Protein AF-A0A1G2U2V9-F1 (afdb_monomer_lite)

Secondary structure (DSSP, 8-state):
--HHHHTT-TT-TT-SSSHHHHHHHHHHHHHHHHHHHTT--HHHHHHHHHHHHHHHHHHHHHHT-S-HHHHHHHHHHHHHHHHHHHHHHHHSSSPPPHHHHHHHHHHHHHHHHHHHHHHHHHHHHHHHT--

pLDDT: mean 84.79, std 14.31, range [40.44, 97.94]

Structure (mmCIF, N/CA/C/O backbone):
data_AF-A0A1G2U2V9-F1
#
_entry.id   AF-A0A1G2U2V9-F1
#
loop_
_atom_site.group_PDB
_atom_site.id
_atom_site.type_symbol
_atom_site.label_atom_id
_atom_site.label_alt_id
_atom_site.label_comp_id
_atom_site.label_asym_id
_atom_site.label_entity_id
_atom_site.label_seq_id
_atom_site.pdbx_PDB_ins_code
_atom_site.Cartn_x
_atom_site.Cartn_y
_atom_site.Cartn_z
_atom_site.occupancy
_atom_site.B_iso_or_equiv
_atom_site.auth_seq_id
_atom_site.auth_comp_id
_atom_site.auth_asym_id
_atom_site.auth_atom_id
_atom_site.pdbx_PDB_model_num
ATOM 1 N N . MET A 1 1 ? 9.511 -6.433 -31.618 1.00 50.28 1 MET A N 1
ATOM 2 C CA . MET A 1 1 ? 8.244 -6.660 -30.885 1.00 50.28 1 MET A CA 1
ATOM 3 C C . MET A 1 1 ? 7.098 -5.978 -31.630 1.00 50.28 1 MET A C 1
ATOM 5 O O . MET A 1 1 ? 7.281 -4.856 -32.087 1.00 50.28 1 MET A O 1
ATOM 9 N N . ASP A 1 2 ? 5.959 -6.649 -31.819 1.00 43.94 2 ASP A N 1
ATOM 10 C CA . ASP A 1 2 ? 4.826 -6.124 -32.598 1.00 43.94 2 ASP A CA 1
ATOM 11 C C . ASP A 1 2 ? 4.158 -4.936 -31.871 1.00 43.94 2 ASP A C 1
ATOM 13 O O . ASP A 1 2 ? 3.786 -5.045 -30.698 1.00 43.94 2 ASP A O 1
ATOM 17 N N . LYS A 1 3 ? 3.997 -3.785 -32.544 1.00 40.56 3 LYS A N 1
ATOM 18 C CA . LYS A 1 3 ? 3.519 -2.516 -31.940 1.00 40.56 3 LYS A CA 1
ATOM 19 C C . LYS A 1 3 ? 2.131 -2.638 -31.294 1.00 40.56 3 LYS A C 1
ATOM 21 O O . LYS A 1 3 ? 1.764 -1.831 -30.440 1.00 40.56 3 LYS A O 1
ATOM 26 N N . LYS A 1 4 ? 1.366 -3.664 -31.676 1.00 40.44 4 LYS A N 1
ATOM 27 C CA . LYS A 1 4 ? 0.043 -3.989 -31.129 1.00 40.44 4 LYS A CA 1
ATOM 28 C C . LYS A 1 4 ? 0.101 -4.624 -29.728 1.00 40.44 4 LYS A C 1
ATOM 30 O O . LYS A 1 4 ? -0.831 -4.411 -28.958 1.00 40.44 4 LYS A O 1
ATOM 35 N N . LYS A 1 5 ? 1.180 -5.349 -29.385 1.00 48.59 5 LYS A N 1
ATOM 36 C CA . LYS A 1 5 ? 1.406 -5.929 -28.043 1.00 48.59 5 LYS A CA 1
ATOM 37 C C . LYS A 1 5 ? 1.819 -4.863 -27.020 1.00 48.59 5 LYS A C 1
ATOM 39 O O . LYS A 1 5 ? 1.268 -4.856 -25.930 1.00 48.59 5 LYS A O 1
ATOM 44 N N . MET A 1 6 ? 2.677 -3.906 -27.399 1.00 48.44 6 MET A N 1
ATOM 45 C CA . MET A 1 6 ? 3.074 -2.794 -26.510 1.00 48.44 6 MET A CA 1
ATOM 46 C C . MET A 1 6 ? 1.878 -1.954 -26.042 1.00 48.44 6 MET A C 1
ATOM 48 O O . MET A 1 6 ? 1.807 -1.546 -24.897 1.00 48.44 6 MET A O 1
ATOM 52 N N . LYS A 1 7 ? 0.870 -1.727 -26.893 1.00 46.06 7 LYS A N 1
ATOM 53 C CA . LYS A 1 7 ? -0.283 -0.882 -26.527 1.00 46.06 7 LYS A CA 1
ATOM 54 C C . LYS A 1 7 ? -1.185 -1.471 -25.423 1.00 46.06 7 LYS A C 1
ATOM 56 O O . LYS A 1 7 ? -2.017 -0.741 -24.882 1.00 46.06 7 LYS A O 1
ATOM 61 N N . LYS A 1 8 ? -1.049 -2.766 -25.111 1.00 54.75 8 LYS A N 1
ATOM 62 C CA . LYS A 1 8 ? -1.929 -3.535 -24.213 1.00 54.75 8 LYS A CA 1
ATOM 63 C C . LYS A 1 8 ? -1.222 -4.142 -23.000 1.00 54.75 8 LYS A C 1
ATOM 65 O O . LYS A 1 8 ? -1.861 -4.921 -22.300 1.00 54.75 8 LYS A O 1
ATOM 70 N N . ASP A 1 9 ? 0.045 -3.821 -22.750 1.00 66.31 9 ASP A N 1
ATOM 71 C CA . ASP A 1 9 ? 0.645 -4.254 -21.492 1.00 66.31 9 ASP A CA 1
ATOM 72 C C . ASP A 1 9 ? 0.021 -3.425 -20.349 1.00 66.31 9 ASP A C 1
ATOM 74 O O . ASP A 1 9 ? 0.029 -2.187 -20.365 1.00 66.31 9 ASP A O 1
ATOM 78 N N . LEU A 1 10 ? -0.686 -4.138 -19.469 1.00 73.50 10 LEU A N 1
ATOM 79 C CA . LEU A 1 10 ? -1.399 -3.602 -18.304 1.00 73.50 10 LEU A CA 1
ATOM 80 C C . LEU A 1 10 ? -0.426 -3.309 -17.153 1.00 73.50 10 LEU A C 1
ATOM 82 O O . LEU A 1 10 ? -0.786 -2.581 -16.236 1.00 73.50 10 LEU A O 1
ATOM 86 N N . TRP A 1 11 ? 0.796 -3.837 -17.266 1.00 73.31 11 TRP A N 1
ATOM 87 C CA . TRP A 1 11 ? 1.937 -3.655 -16.369 1.00 73.31 11 TRP A CA 1
ATOM 88 C C . TRP A 1 11 ? 2.952 -2.648 -16.924 1.00 73.31 11 TRP A C 1
ATOM 90 O O . TRP A 1 11 ? 4.123 -2.678 -16.566 1.00 73.31 11 TRP A O 1
ATOM 100 N N . MET A 1 12 ? 2.554 -1.850 -17.918 1.00 66.00 12 MET A N 1
ATOM 101 C CA . MET A 1 12 ? 3.491 -1.014 -18.660 1.00 66.00 12 MET A CA 1
ATOM 102 C C . MET A 1 12 ? 3.712 0.326 -17.966 1.00 66.00 12 MET A C 1
ATOM 104 O O . MET A 1 12 ? 2.800 1.157 -17.940 1.00 66.00 12 MET A O 1
ATOM 108 N N . GLU A 1 13 ? 4.956 0.542 -17.547 1.00 60.72 13 GLU A N 1
ATOM 109 C CA . GLU A 1 13 ? 5.465 1.786 -16.976 1.00 60.72 13 GLU A CA 1
ATOM 110 C C . GLU A 1 13 ? 5.083 3.030 -17.803 1.00 60.72 13 GLU A C 1
ATOM 112 O O . GLU A 1 13 ? 5.116 3.033 -19.042 1.00 60.72 13 GLU A O 1
ATOM 117 N N . GLY A 1 14 ? 4.754 4.128 -17.113 1.00 56.53 14 GLY A N 1
ATOM 118 C CA . GLY A 1 14 ? 4.468 5.430 -17.727 1.00 56.53 14 GLY A CA 1
ATOM 119 C C . GLY A 1 14 ? 2.980 5.755 -17.895 1.00 56.53 14 GLY A C 1
ATOM 120 O O . GLY A 1 14 ? 2.636 6.787 -18.483 1.00 56.53 14 GLY A O 1
ATOM 121 N N . ARG A 1 15 ? 2.079 4.918 -17.364 1.00 61.84 15 ARG A N 1
ATOM 122 C CA . ARG A 1 15 ? 0.677 5.278 -17.112 1.00 61.84 15 ARG A CA 1
ATOM 123 C C . ARG A 1 15 ? 0.481 5.437 -15.608 1.00 61.84 15 ARG A C 1
ATOM 125 O O . ARG A 1 15 ? 0.714 4.508 -14.867 1.00 61.84 15 ARG A O 1
ATOM 132 N N . TRP A 1 16 ? -0.021 6.594 -15.181 1.00 58.66 16 TRP A N 1
ATOM 133 C CA . TRP A 1 16 ? -0.231 6.939 -13.764 1.00 58.66 16 TRP A CA 1
ATOM 134 C C . TRP A 1 16 ? -1.238 6.031 -13.035 1.00 58.66 16 TRP A C 1
ATOM 136 O O . TRP A 1 16 ? -1.401 6.139 -11.827 1.00 58.66 16 TRP A O 1
ATOM 146 N N . ILE A 1 17 ? -1.989 5.221 -13.785 1.00 66.88 17 ILE A N 1
ATOM 147 C CA . ILE A 1 17 ? -2.897 4.203 -13.266 1.00 66.88 17 ILE A CA 1
ATOM 148 C C . ILE A 1 17 ? -2.674 2.964 -14.125 1.00 66.88 17 ILE A C 1
ATOM 150 O O . ILE A 1 17 ? -3.200 2.858 -15.241 1.00 66.88 17 ILE A O 1
ATOM 154 N N . ASP A 1 18 ? -1.870 2.051 -13.612 1.00 78.62 18 ASP A N 1
ATOM 155 C CA . ASP A 1 18 ? -1.642 0.725 -14.161 1.00 78.62 18 ASP A CA 1
ATOM 156 C C . ASP A 1 18 ? -1.907 -0.337 -13.080 1.00 78.62 18 ASP A C 1
ATOM 158 O O . ASP A 1 18 ? -2.496 -0.058 -12.029 1.00 78.62 18 ASP A O 1
ATOM 162 N N . PHE A 1 19 ? -1.582 -1.593 -13.377 1.00 84.44 19 PHE A N 1
ATOM 163 C CA . PHE A 1 19 ? -1.799 -2.669 -12.416 1.00 84.44 19 PHE A CA 1
ATOM 164 C C . PHE A 1 19 ? -0.814 -2.621 -11.242 1.00 84.44 19 PHE A C 1
ATOM 166 O O . PHE A 1 19 ? -1.170 -3.153 -10.194 1.00 84.44 19 PHE A O 1
ATOM 173 N N . TRP A 1 20 ? 0.324 -1.927 -11.368 1.00 83.88 20 TRP A N 1
ATOM 174 C CA . TRP A 1 20 ? 1.240 -1.666 -10.255 1.00 83.88 20 TRP A CA 1
ATOM 175 C C . TRP A 1 20 ? 0.575 -0.768 -9.227 1.00 83.88 20 TRP A C 1
ATOM 177 O O . TRP A 1 20 ? 0.359 -1.190 -8.093 1.00 83.88 20 TRP A O 1
ATOM 187 N N . THR A 1 21 ? 0.063 0.386 -9.650 1.00 87.62 21 THR A N 1
ATOM 188 C CA . THR A 1 21 ? -0.584 1.329 -8.726 1.00 87.62 21 THR A CA 1
ATOM 189 C C . THR A 1 21 ? -1.779 0.703 -7.988 1.00 87.62 21 THR A C 1
ATOM 191 O O . THR A 1 21 ? -2.006 0.965 -6.805 1.00 87.62 21 THR A O 1
ATOM 194 N N . ILE A 1 22 ? -2.559 -0.156 -8.660 1.00 91.00 22 ILE A N 1
ATOM 195 C CA . ILE A 1 22 ? -3.657 -0.905 -8.016 1.00 91.00 22 ILE A CA 1
ATOM 196 C C . ILE A 1 22 ? -3.110 -1.879 -6.969 1.00 91.00 22 ILE A C 1
ATOM 198 O O . ILE A 1 22 ? -3.694 -2.022 -5.894 1.00 91.00 22 ILE A O 1
ATOM 202 N N . ASN A 1 23 ? -2.012 -2.555 -7.282 1.00 92.94 23 ASN A N 1
ATOM 203 C CA . ASN A 1 23 ? -1.385 -3.520 -6.399 1.00 92.94 23 ASN A CA 1
ATOM 204 C C . ASN A 1 23 ? -0.832 -2.847 -5.128 1.00 92.94 23 ASN A C 1
ATOM 206 O O . ASN A 1 23 ? -1.136 -3.307 -4.028 1.00 92.94 23 ASN A O 1
ATOM 210 N N . HIS A 1 24 ? -0.177 -1.688 -5.257 1.00 94.44 24 HIS A N 1
ATOM 211 C CA . HIS A 1 24 ? 0.257 -0.857 -4.124 1.00 94.44 24 HIS A CA 1
ATOM 212 C C . HIS A 1 24 ? -0.919 -0.349 -3.284 1.00 94.44 24 HIS A C 1
ATOM 214 O O . HIS A 1 24 ? -0.923 -0.437 -2.057 1.00 94.44 24 HIS A O 1
ATOM 220 N N . LEU A 1 25 ? -2.013 0.077 -3.921 1.00 96.00 25 LEU A N 1
ATOM 221 C CA . LEU A 1 25 ? -3.223 0.446 -3.184 1.00 96.00 25 LEU A CA 1
ATOM 222 C C . LEU A 1 25 ? -3.750 -0.722 -2.323 1.00 96.00 25 LEU A C 1
ATOM 224 O O . LEU A 1 25 ? -4.133 -0.530 -1.165 1.00 96.00 25 LEU A O 1
ATOM 228 N N . LEU A 1 26 ? -3.768 -1.941 -2.871 1.00 96.31 26 LEU A N 1
ATOM 229 C CA . LEU A 1 26 ? -4.201 -3.140 -2.147 1.00 96.31 26 LEU A CA 1
ATOM 230 C C . LEU A 1 26 ? -3.197 -3.562 -1.066 1.00 96.31 26 LEU A C 1
ATOM 232 O O . LEU A 1 26 ? -3.633 -3.997 0.004 1.00 96.31 26 LEU A O 1
ATOM 236 N N . SER A 1 27 ? -1.894 -3.403 -1.308 1.00 96.94 27 SER A N 1
ATOM 237 C CA . SER A 1 27 ? -0.822 -3.579 -0.318 1.00 96.94 27 SER A CA 1
ATOM 238 C C . SER A 1 27 ? -1.058 -2.672 0.891 1.00 96.94 27 SER A C 1
ATOM 240 O O . SER A 1 27 ? -1.143 -3.161 2.021 1.00 96.94 27 SER A O 1
ATOM 242 N N . GLY A 1 28 ? -1.313 -1.383 0.656 1.00 97.00 28 GLY A N 1
ATOM 243 C CA . GLY A 1 28 ? -1.637 -0.409 1.692 1.00 97.00 28 GLY A CA 1
ATOM 244 C C . GLY A 1 28 ? -2.800 -0.830 2.593 1.00 97.00 28 GLY A C 1
ATOM 245 O O . GLY A 1 28 ? -2.687 -0.837 3.826 1.00 97.00 28 GLY A O 1
ATOM 246 N N . ILE A 1 29 ? -3.919 -1.234 1.978 1.00 96.56 29 ILE A N 1
ATOM 247 C CA . ILE A 1 29 ? -5.108 -1.706 2.706 1.00 96.56 29 ILE A CA 1
ATOM 248 C C . ILE A 1 29 ? -4.797 -3.000 3.471 1.00 96.56 29 ILE A C 1
ATOM 250 O O . ILE A 1 29 ? -5.207 -3.155 4.628 1.00 96.56 29 ILE A O 1
ATOM 254 N N . SER A 1 30 ? -4.070 -3.924 2.840 1.00 96.69 30 SER A N 1
ATOM 255 C CA . SER A 1 30 ? -3.699 -5.220 3.413 1.00 96.69 30 SER A CA 1
ATOM 256 C C . SER A 1 30 ? -2.804 -5.058 4.634 1.00 96.69 30 SER A C 1
ATOM 258 O O . SER A 1 30 ? -3.099 -5.633 5.680 1.00 96.69 30 SER A O 1
ATOM 260 N N . ALA A 1 31 ? -1.753 -4.243 4.539 1.00 96.56 31 ALA A N 1
ATOM 261 C CA . ALA A 1 31 ? -0.798 -4.024 5.616 1.00 96.56 31 ALA A CA 1
ATOM 262 C C . ALA A 1 31 ? -1.487 -3.459 6.866 1.00 96.56 31 ALA A C 1
ATOM 264 O O . ALA A 1 31 ? -1.334 -4.014 7.954 1.00 96.56 31 ALA A O 1
ATOM 265 N N . GLY A 1 32 ? -2.311 -2.416 6.706 1.00 94.75 32 GLY A N 1
ATOM 266 C CA . GLY A 1 32 ? -3.077 -1.848 7.817 1.00 94.75 32 GLY A CA 1
ATOM 267 C C . GLY A 1 32 ? -4.064 -2.847 8.428 1.00 94.75 32 GLY A C 1
ATOM 268 O O . GLY A 1 32 ? -4.104 -3.025 9.647 1.00 94.75 32 GLY A O 1
ATOM 269 N N . SER A 1 33 ? -4.808 -3.567 7.584 1.00 93.88 33 SER A N 1
ATOM 270 C CA . SER A 1 33 ? -5.802 -4.547 8.038 1.00 93.88 33 SER A CA 1
ATOM 271 C C . SER A 1 33 ? -5.169 -5.720 8.791 1.00 93.88 33 SER A C 1
ATOM 273 O O . SER A 1 33 ? -5.662 -6.113 9.847 1.00 93.88 33 SER A O 1
ATOM 275 N N . LEU A 1 34 ? -4.067 -6.274 8.280 1.00 95.06 34 LEU A N 1
ATOM 276 C CA . LEU A 1 34 ? -3.378 -7.416 8.882 1.00 95.06 34 LEU A CA 1
ATOM 277 C C . LEU A 1 34 ? -2.718 -7.044 10.211 1.00 95.06 34 LEU A C 1
ATOM 279 O O . LEU A 1 34 ? -2.902 -7.754 11.197 1.00 95.06 34 LEU A O 1
ATOM 283 N N . LEU A 1 35 ? -2.005 -5.916 10.268 1.00 94.94 35 LEU A N 1
ATOM 284 C CA . LEU A 1 35 ? -1.371 -5.449 11.505 1.00 94.94 35 LEU A CA 1
ATOM 285 C C . LEU A 1 35 ? -2.414 -5.170 12.591 1.00 94.94 35 LEU A C 1
ATOM 287 O O . LEU A 1 35 ? -2.216 -5.539 13.750 1.00 94.94 35 LEU A O 1
ATOM 291 N N . TYR A 1 36 ? -3.561 -4.605 12.215 1.00 90.00 36 TYR A N 1
ATOM 292 C CA . TYR A 1 36 ? -4.681 -4.448 13.133 1.00 90.00 36 TYR A CA 1
ATOM 293 C C . TYR A 1 36 ? -5.225 -5.790 13.643 1.00 90.00 36 TYR A C 1
ATOM 295 O O . TYR A 1 36 ? -5.412 -5.951 14.848 1.00 90.00 36 TYR A O 1
ATOM 303 N N . LEU A 1 37 ? -5.441 -6.772 12.758 1.00 90.62 37 LEU A N 1
ATOM 304 C CA . LEU A 1 37 ? -5.889 -8.118 13.150 1.00 90.62 37 LEU A CA 1
ATOM 305 C C . LEU A 1 37 ? -4.881 -8.828 14.070 1.00 90.62 37 LEU A C 1
ATOM 307 O O . LEU A 1 37 ? -5.278 -9.639 14.903 1.00 90.62 37 LEU A O 1
ATOM 311 N N . MET A 1 38 ? -3.594 -8.491 13.968 1.00 93.38 38 MET A N 1
ATOM 312 C CA . MET A 1 38 ? -2.538 -8.948 14.878 1.00 93.38 38 MET A CA 1
ATOM 313 C C . MET A 1 38 ? -2.527 -8.207 16.229 1.00 93.38 38 MET A C 1
ATOM 315 O O . MET A 1 38 ? -1.691 -8.502 17.081 1.00 93.38 38 MET A O 1
ATOM 319 N N . GLY A 1 39 ? -3.434 -7.249 16.445 1.00 92.38 39 GLY A N 1
ATOM 320 C CA . GLY A 1 39 ? -3.529 -6.460 17.674 1.00 92.38 39 GLY A CA 1
ATOM 321 C C . GLY A 1 39 ? -2.493 -5.339 17.782 1.00 92.38 39 GLY A C 1
ATOM 322 O O . GLY A 1 39 ? -2.280 -4.806 18.873 1.00 92.38 39 GLY A O 1
ATOM 323 N N . ILE A 1 40 ? -1.835 -4.968 16.680 1.00 94.44 40 ILE A N 1
ATOM 324 C CA . ILE A 1 40 ? -0.866 -3.871 16.662 1.00 94.44 40 ILE A CA 1
ATOM 325 C C . ILE A 1 40 ? -1.609 -2.535 16.738 1.00 94.44 40 ILE A C 1
ATOM 32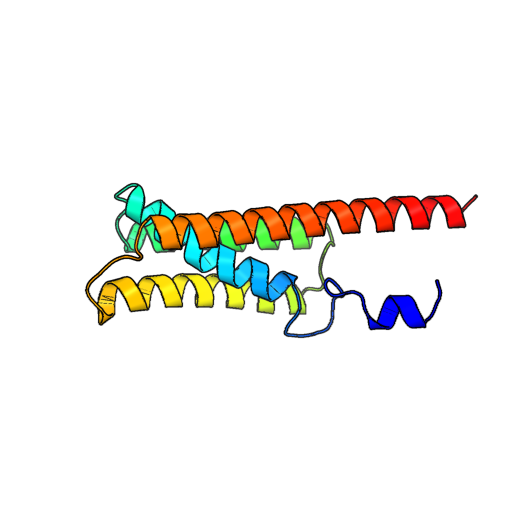7 O O . ILE A 1 40 ? -2.593 -2.300 16.035 1.00 94.44 40 ILE A O 1
ATOM 331 N N . SER A 1 41 ? -1.135 -1.632 17.602 1.00 92.69 41 SER A N 1
ATOM 332 C CA . SER A 1 41 ? -1.732 -0.301 17.725 1.00 92.69 41 SER A CA 1
ATOM 333 C C . SER A 1 41 ? -1.557 0.499 16.434 1.00 92.69 41 SER A C 1
ATOM 335 O O . SER A 1 41 ? -0.580 0.327 15.713 1.00 92.69 41 SER A O 1
ATOM 337 N N . LEU A 1 42 ? -2.465 1.431 16.150 1.00 89.00 42 LEU A N 1
ATOM 338 C CA . LEU A 1 42 ? -2.462 2.178 14.884 1.00 89.00 42 LEU A CA 1
ATOM 339 C C . LEU A 1 42 ? -1.183 2.980 14.635 1.00 89.00 42 LEU A C 1
ATOM 341 O O . LEU A 1 42 ? -0.742 3.074 13.495 1.00 89.00 42 LEU A O 1
ATOM 345 N N . GLY A 1 43 ? -0.573 3.534 15.689 1.00 92.94 43 GLY A N 1
ATOM 346 C CA . GLY A 1 43 ? 0.705 4.239 15.569 1.00 92.94 43 GLY A CA 1
ATOM 347 C C . GLY A 1 43 ? 1.833 3.301 15.135 1.00 92.94 43 GLY A C 1
ATOM 348 O O . GLY A 1 43 ? 2.578 3.618 14.210 1.00 92.94 43 GLY A O 1
ATOM 349 N N . TRP A 1 44 ? 1.912 2.115 15.747 1.00 96.38 44 TRP A N 1
ATOM 350 C CA . TRP A 1 44 ? 2.877 1.090 15.350 1.00 96.38 44 TRP A CA 1
ATOM 351 C C . TRP A 1 44 ? 2.555 0.488 13.987 1.00 96.38 44 TRP A C 1
ATOM 353 O O . TRP A 1 44 ? 3.469 0.249 13.208 1.00 96.38 44 TRP A O 1
ATOM 363 N N . SER A 1 45 ? 1.275 0.302 13.669 1.00 95.38 45 SER A N 1
ATOM 364 C CA . SER A 1 45 ? 0.831 -0.178 12.365 1.00 95.38 45 SER A CA 1
ATOM 365 C C . SER A 1 45 ? 1.271 0.777 11.264 1.00 95.38 45 SER A C 1
ATOM 367 O O . SER A 1 45 ? 1.865 0.334 10.291 1.00 95.38 45 SER A O 1
ATOM 369 N N . PHE A 1 46 ? 1.056 2.083 11.439 1.00 95.50 46 PHE A N 1
ATOM 370 C CA . PHE A 1 46 ? 1.478 3.088 10.467 1.00 95.50 46 PHE A CA 1
ATOM 371 C C . PHE A 1 46 ? 2.997 3.100 10.299 1.00 95.50 46 PHE A C 1
ATOM 373 O O . PHE A 1 46 ? 3.489 3.130 9.174 1.00 95.50 46 PHE A O 1
ATOM 380 N N . PHE A 1 47 ? 3.744 3.039 11.406 1.00 97.75 47 PHE A N 1
ATOM 381 C CA . PHE A 1 47 ? 5.203 2.988 11.365 1.00 97.75 47 PHE A CA 1
ATOM 382 C C . PHE A 1 47 ? 5.712 1.749 10.614 1.00 97.75 47 PHE A C 1
ATOM 384 O O . PHE A 1 47 ? 6.513 1.883 9.694 1.00 97.75 47 PHE A O 1
ATOM 391 N N . ILE A 1 48 ? 5.217 0.556 10.961 1.00 97.81 48 ILE A N 1
ATOM 392 C CA . ILE A 1 48 ? 5.614 -0.706 10.321 1.00 97.81 48 ILE A CA 1
ATOM 393 C C . ILE A 1 48 ? 5.246 -0.691 8.836 1.00 97.81 48 ILE A C 1
ATOM 395 O O . ILE A 1 48 ? 6.102 -0.976 8.006 1.00 97.81 48 ILE A O 1
ATOM 399 N N . SER A 1 49 ? 4.014 -0.307 8.492 1.00 97.44 49 SER A N 1
ATOM 400 C CA . SER A 1 49 ? 3.575 -0.171 7.101 1.00 97.44 49 SER A CA 1
ATOM 401 C C . SER A 1 49 ? 4.460 0.800 6.320 1.00 97.44 49 SER A C 1
ATOM 403 O O . SER A 1 49 ? 4.941 0.446 5.254 1.00 97.44 49 SER A O 1
ATOM 405 N N . SER A 1 50 ? 4.772 1.973 6.881 1.00 97.56 50 SER A N 1
ATOM 406 C CA . SER A 1 50 ? 5.650 2.957 6.229 1.00 97.56 50 SER A CA 1
ATOM 407 C C . SER A 1 50 ? 7.041 2.389 5.943 1.00 97.56 50 SER A C 1
ATOM 409 O O . SER A 1 50 ? 7.595 2.627 4.875 1.00 97.56 50 SER A O 1
ATOM 411 N N . VAL A 1 51 ? 7.607 1.628 6.888 1.00 97.94 51 VAL A N 1
ATOM 412 C CA . VAL A 1 51 ? 8.906 0.961 6.706 1.00 97.94 51 VAL A CA 1
ATOM 413 C C . VAL A 1 51 ? 8.831 -0.101 5.609 1.00 97.94 51 VAL A C 1
ATOM 415 O O . VAL A 1 51 ? 9.769 -0.210 4.825 1.00 97.94 51 VAL A O 1
ATOM 418 N N . LEU A 1 52 ? 7.734 -0.859 5.530 1.00 96.69 52 LEU A N 1
ATOM 419 C CA . LEU A 1 52 ? 7.530 -1.867 4.488 1.00 96.69 52 LEU A CA 1
ATOM 420 C C . LEU A 1 52 ? 7.400 -1.231 3.100 1.00 96.69 52 LEU A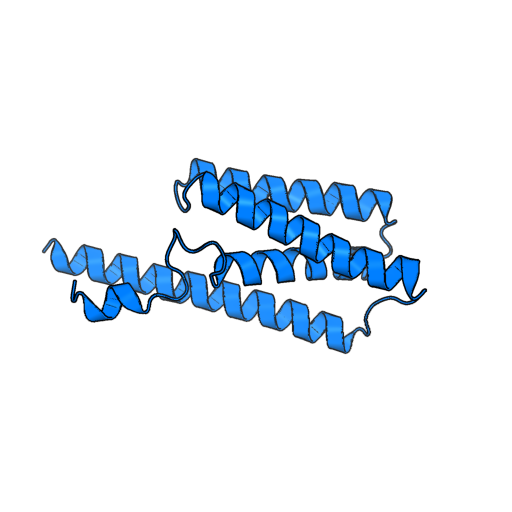 C 1
ATOM 422 O O . LEU A 1 52 ? 8.116 -1.651 2.197 1.00 96.69 52 LEU A O 1
ATOM 426 N N . PHE A 1 53 ? 6.563 -0.200 2.952 1.00 96.62 53 PHE A N 1
ATOM 427 C CA . PHE A 1 53 ? 6.357 0.493 1.674 1.00 96.62 53 PHE A CA 1
ATOM 428 C C . PHE A 1 53 ? 7.664 1.116 1.178 1.00 96.62 53 PHE A C 1
ATOM 430 O O . PHE A 1 53 ? 8.137 0.804 0.093 1.00 96.62 53 PHE A O 1
ATOM 437 N N . LEU A 1 54 ? 8.334 1.905 2.026 1.00 96.06 54 LEU A N 1
ATOM 438 C CA . LEU A 1 54 ? 9.629 2.499 1.678 1.00 96.06 54 LEU A CA 1
ATOM 439 C C . LEU A 1 54 ? 10.694 1.437 1.388 1.00 96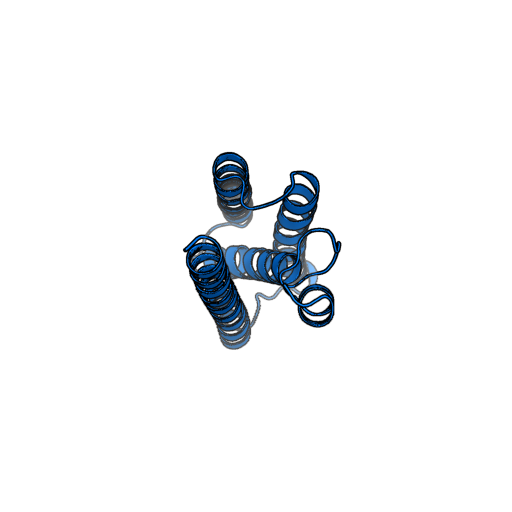.06 54 LEU A C 1
ATOM 441 O O . LEU A 1 54 ? 11.522 1.619 0.500 1.00 96.06 54 LEU A O 1
ATOM 445 N N . GLY A 1 55 ? 10.699 0.342 2.150 1.00 95.06 55 GLY A N 1
ATOM 446 C CA . GLY A 1 55 ? 11.632 -0.759 1.951 1.00 95.06 55 GLY A CA 1
ATOM 447 C C . GLY A 1 55 ? 11.471 -1.412 0.580 1.00 95.06 55 GLY A C 1
ATOM 448 O O . GLY A 1 55 ? 12.477 -1.675 -0.076 1.00 95.06 55 GLY A O 1
ATOM 449 N N . TRP A 1 56 ? 10.230 -1.632 0.144 1.00 92.44 56 TRP A N 1
ATOM 450 C CA . TRP A 1 56 ? 9.927 -2.193 -1.169 1.00 92.44 56 TRP A CA 1
ATOM 451 C C . TRP A 1 56 ? 10.363 -1.261 -2.305 1.00 92.44 56 TRP A C 1
ATOM 453 O O . TRP A 1 56 ? 11.164 -1.665 -3.146 1.00 92.44 56 TRP A O 1
ATOM 463 N N . GLU A 1 57 ? 9.986 0.016 -2.248 1.00 91.50 57 GLU A N 1
ATOM 464 C CA . GLU A 1 57 ? 10.379 1.013 -3.256 1.00 91.50 57 GLU A CA 1
ATOM 465 C C . GLU A 1 57 ? 11.903 1.164 -3.386 1.00 91.50 57 GLU A C 1
ATOM 467 O O . GLU A 1 57 ? 12.454 1.296 -4.481 1.00 91.50 57 GLU A O 1
ATOM 472 N N . ILE A 1 58 ? 12.635 1.096 -2.268 1.00 92.44 58 ILE A N 1
ATOM 473 C CA . ILE A 1 58 ? 14.105 1.116 -2.288 1.00 92.44 58 ILE A CA 1
ATOM 474 C C . ILE A 1 58 ? 14.660 -0.118 -3.012 1.00 92.44 58 ILE A C 1
ATOM 476 O O . ILE A 1 58 ? 15.637 0.000 -3.758 1.00 92.44 58 ILE A O 1
ATOM 480 N N . ILE A 1 59 ? 14.067 -1.298 -2.804 1.00 91.00 59 ILE A N 1
ATOM 481 C CA . ILE A 1 59 ? 14.476 -2.529 -3.495 1.00 91.00 59 ILE A CA 1
ATOM 482 C C . ILE A 1 59 ? 14.265 -2.377 -5.002 1.00 91.00 59 ILE A C 1
ATOM 484 O O . ILE A 1 59 ? 15.170 -2.712 -5.774 1.00 91.00 59 ILE A O 1
ATOM 488 N N . GLU A 1 60 ? 13.127 -1.835 -5.426 1.00 87.06 60 GLU A N 1
ATOM 489 C CA . GLU A 1 60 ? 12.830 -1.604 -6.839 1.00 87.06 60 GLU A CA 1
ATOM 490 C C . GLU A 1 60 ? 13.754 -0.566 -7.468 1.00 87.06 60 GLU A C 1
ATOM 492 O O . GLU A 1 60 ? 14.267 -0.777 -8.571 1.00 87.06 60 GLU A O 1
ATOM 497 N N . PHE A 1 61 ? 14.048 0.519 -6.746 1.00 87.62 61 PHE A N 1
ATOM 498 C CA . PHE A 1 61 ? 14.987 1.551 -7.178 1.00 87.62 61 PHE A CA 1
ATOM 499 C C . PHE A 1 61 ? 16.393 0.990 -7.396 1.00 87.62 61 PHE A C 1
ATOM 501 O O . PHE A 1 61 ? 17.007 1.218 -8.442 1.00 87.62 61 PHE A O 1
ATOM 508 N N . VAL A 1 62 ? 16.904 0.210 -6.441 1.00 89.06 62 VAL A N 1
ATOM 509 C CA . VAL A 1 62 ? 18.227 -0.424 -6.555 1.00 89.06 62 VAL A CA 1
ATOM 510 C C . VAL A 1 62 ? 18.247 -1.462 -7.680 1.00 89.06 62 VAL A C 1
ATOM 512 O O . VAL A 1 62 ? 19.243 -1.575 -8.399 1.00 89.06 62 VAL A O 1
ATOM 515 N N . SER A 1 63 ? 17.142 -2.185 -7.863 1.00 86.00 63 SER A N 1
ATOM 516 C CA . SER A 1 63 ? 16.995 -3.220 -8.890 1.00 86.00 63 SER A CA 1
ATOM 517 C C . SER A 1 63 ? 16.679 -2.658 -10.279 1.00 86.00 63 SER A C 1
ATOM 519 O O . SER A 1 63 ? 16.732 -3.406 -11.255 1.00 86.00 63 SER A O 1
ATOM 521 N N . LYS A 1 64 ? 16.411 -1.346 -10.385 1.00 82.75 64 LYS A N 1
ATOM 522 C CA . LYS A 1 64 ? 16.032 -0.643 -11.621 1.00 82.75 64 LYS A CA 1
ATOM 523 C C . LYS A 1 64 ? 14.844 -1.307 -12.323 1.00 82.75 64 LYS A C 1
ATOM 525 O O . LYS A 1 64 ? 14.871 -1.475 -13.542 1.00 82.75 64 LYS A O 1
ATOM 530 N N . ILE A 1 65 ? 13.864 -1.734 -11.528 1.00 77.44 65 ILE A N 1
ATOM 531 C CA . ILE A 1 65 ? 12.631 -2.352 -12.030 1.00 77.44 65 ILE A CA 1
ATOM 532 C C . ILE A 1 65 ? 11.730 -1.272 -12.624 1.00 77.44 65 ILE A C 1
ATOM 534 O O . ILE A 1 65 ? 11.263 -1.444 -13.737 1.00 77.44 65 ILE A O 1
ATOM 538 N N . GLU A 1 66 ? 11.584 -0.157 -11.911 1.00 74.75 66 GLU A N 1
ATOM 539 C CA . GLU A 1 66 ? 10.613 0.904 -12.174 1.00 74.75 66 GLU A CA 1
ATOM 540 C C . GLU A 1 66 ? 11.304 2.260 -12.398 1.00 74.75 66 GLU A C 1
ATOM 542 O O . GLU A 1 66 ? 12.438 2.507 -11.960 1.00 74.75 66 GLU A O 1
ATOM 547 N N . SER A 1 67 ? 10.603 3.186 -13.055 1.00 80.94 67 SER A N 1
ATOM 548 C CA . SER A 1 67 ? 11.059 4.574 -13.157 1.00 80.94 67 SER A CA 1
ATOM 549 C C . SER A 1 67 ? 10.848 5.328 -11.831 1.00 80.94 67 SER A C 1
ATOM 551 O O . SER A 1 67 ? 9.839 5.108 -11.163 1.00 80.94 67 SER A O 1
ATOM 553 N N . PRO A 1 68 ? 11.703 6.309 -11.466 1.00 82.31 68 PRO A N 1
ATOM 554 C CA . PRO A 1 68 ? 11.556 7.031 -10.195 1.00 82.31 68 PRO A CA 1
ATOM 555 C C . PRO A 1 68 ? 10.217 7.763 -10.015 1.00 82.31 68 PRO A C 1
ATOM 557 O O . PRO A 1 68 ? 9.825 8.070 -8.896 1.00 82.31 68 PRO A O 1
ATOM 560 N N . ILE A 1 69 ? 9.532 8.102 -11.113 1.00 82.75 69 ILE A N 1
ATOM 561 C CA . ILE A 1 69 ? 8.216 8.751 -11.061 1.00 82.75 69 ILE A CA 1
ATOM 562 C C . ILE A 1 69 ? 7.127 7.743 -10.693 1.00 82.75 69 ILE A C 1
ATOM 564 O O . ILE A 1 69 ? 6.262 8.090 -9.894 1.00 82.75 69 ILE A O 1
ATOM 568 N N . ASN A 1 70 ? 7.174 6.525 -11.237 1.00 84.06 70 ASN A N 1
ATOM 569 C CA . ASN A 1 70 ? 6.209 5.481 -10.888 1.00 84.06 70 ASN A CA 1
ATOM 570 C C . ASN A 1 70 ? 6.369 5.075 -9.424 1.00 84.06 70 ASN A C 1
ATOM 572 O O . ASN A 1 70 ? 5.391 5.115 -8.701 1.00 84.06 70 ASN A O 1
ATOM 576 N N . GLN A 1 71 ? 7.604 4.914 -8.948 1.00 86.31 71 GLN A N 1
ATOM 577 C CA . GLN A 1 71 ? 7.888 4.613 -7.537 1.00 86.31 71 GLN A CA 1
ATOM 578 C C . GLN A 1 71 ? 7.267 5.619 -6.561 1.00 86.31 71 GLN A C 1
ATOM 580 O O . GLN A 1 71 ? 6.773 5.284 -5.489 1.00 86.31 71 GLN A O 1
ATOM 585 N N . ILE A 1 72 ? 7.249 6.905 -6.930 1.00 89.31 72 ILE A N 1
ATOM 586 C CA . ILE A 1 72 ? 6.560 7.923 -6.128 1.00 89.31 72 ILE A CA 1
ATOM 587 C C . ILE A 1 72 ? 5.041 7.712 -6.167 1.00 89.31 72 ILE A C 1
ATOM 589 O O . ILE A 1 72 ? 4.379 7.882 -5.143 1.00 89.31 72 ILE A O 1
ATOM 593 N N . VAL A 1 73 ? 4.477 7.389 -7.333 1.00 90.25 73 VAL A N 1
ATOM 594 C CA . VAL A 1 73 ? 3.042 7.107 -7.496 1.00 90.25 73 VAL A CA 1
ATOM 595 C C . VAL A 1 73 ? 2.636 5.865 -6.702 1.00 90.25 73 VAL A C 1
ATOM 597 O O . VAL A 1 73 ? 1.614 5.902 -6.020 1.00 90.25 73 VAL A O 1
ATOM 600 N N . ASP A 1 74 ? 3.455 4.825 -6.728 1.00 90.75 74 ASP A N 1
ATOM 601 C CA . ASP A 1 74 ? 3.250 3.556 -6.041 1.00 90.75 74 ASP A CA 1
ATOM 602 C C . ASP A 1 74 ? 3.349 3.720 -4.523 1.00 90.75 74 ASP A C 1
ATOM 604 O O . ASP A 1 74 ? 2.410 3.376 -3.801 1.00 90.75 74 ASP A O 1
ATOM 608 N N . LEU A 1 75 ? 4.361 4.445 -4.036 1.00 94.50 75 LEU A N 1
ATOM 609 C CA . LEU A 1 75 ? 4.445 4.833 -2.628 1.00 94.50 75 LEU A CA 1
ATOM 610 C C . LEU A 1 75 ? 3.223 5.649 -2.174 1.00 94.50 75 LEU A C 1
ATOM 612 O O . LEU A 1 75 ? 2.691 5.451 -1.079 1.00 94.50 75 LEU A O 1
ATOM 616 N N . VAL A 1 76 ? 2.757 6.593 -3.001 1.00 94.94 76 VAL A N 1
ATOM 617 C CA . VAL A 1 76 ? 1.534 7.359 -2.715 1.00 94.94 76 VAL A CA 1
ATOM 618 C C . VAL A 1 76 ? 0.318 6.434 -2.687 1.00 94.94 76 VAL A C 1
ATOM 620 O O . VAL A 1 76 ? -0.533 6.594 -1.810 1.00 94.94 76 VAL A O 1
ATOM 623 N N . ALA A 1 77 ? 0.229 5.462 -3.594 1.00 95.56 77 ALA A N 1
ATOM 624 C CA . ALA A 1 77 ? -0.853 4.488 -3.628 1.00 95.56 77 ALA A CA 1
ATOM 625 C C . ALA A 1 77 ? -0.867 3.598 -2.377 1.00 95.56 77 ALA A C 1
ATOM 627 O O . ALA A 1 77 ? -1.936 3.430 -1.789 1.00 95.56 77 ALA A O 1
ATOM 628 N N . ASP A 1 78 ? 0.287 3.131 -1.895 1.00 97.12 78 ASP A N 1
ATOM 629 C CA . ASP A 1 78 ? 0.405 2.405 -0.623 1.00 97.12 78 ASP A CA 1
ATOM 630 C C . ASP A 1 78 ? -0.148 3.230 0.550 1.00 97.12 78 ASP A C 1
ATOM 632 O O . ASP A 1 78 ? -0.996 2.769 1.326 1.00 97.12 78 ASP A O 1
ATOM 636 N N . PHE A 1 79 ? 0.268 4.496 0.666 1.00 97.69 79 PHE A N 1
ATOM 637 C CA . PHE A 1 79 ? -0.224 5.376 1.727 1.00 97.69 79 PHE A CA 1
ATOM 638 C C . PHE A 1 79 ? -1.716 5.696 1.593 1.00 97.69 79 PHE A C 1
ATOM 640 O O . PHE A 1 79 ? -2.415 5.772 2.608 1.00 97.69 79 PHE A O 1
ATOM 647 N N . LEU A 1 80 ? -2.230 5.850 0.371 1.00 97.12 80 LEU A N 1
ATOM 648 C CA . LEU A 1 80 ? -3.664 6.013 0.126 1.00 97.12 80 LEU A CA 1
ATOM 649 C C . LEU A 1 80 ? -4.440 4.755 0.527 1.00 97.12 80 LEU A C 1
ATOM 651 O O . LEU A 1 80 ? -5.483 4.866 1.170 1.00 97.12 80 LEU A O 1
ATOM 655 N N . GLY A 1 81 ? -3.916 3.570 0.218 1.00 97.00 81 GLY A N 1
ATOM 656 C CA . GLY A 1 81 ? -4.495 2.291 0.612 1.00 97.00 81 GLY A CA 1
ATOM 657 C C . GLY A 1 81 ? -4.562 2.144 2.130 1.00 97.00 81 GLY A C 1
ATOM 658 O O . GLY A 1 81 ? -5.618 1.846 2.695 1.00 97.00 81 GLY A O 1
ATOM 659 N N . TYR A 1 82 ? -3.462 2.452 2.820 1.00 96.81 82 TYR A N 1
ATOM 660 C CA . TYR A 1 82 ? -3.443 2.492 4.281 1.00 96.81 82 TYR A CA 1
ATOM 661 C C . TYR A 1 82 ? -4.439 3.525 4.829 1.00 96.81 82 TYR A C 1
ATOM 663 O O . TYR A 1 82 ? -5.157 3.260 5.795 1.00 96.81 82 TYR A O 1
ATOM 671 N N . GLY A 1 83 ? -4.525 4.695 4.191 1.00 95.50 83 GLY A N 1
ATOM 672 C CA . GLY A 1 83 ? -5.492 5.741 4.511 1.00 95.50 83 GLY A CA 1
ATOM 673 C C . GLY A 1 83 ? -6.941 5.259 4.415 1.00 95.50 83 GLY A C 1
ATOM 674 O O . GLY A 1 83 ? -7.729 5.540 5.314 1.00 95.50 83 GLY A O 1
ATOM 675 N N . ILE A 1 84 ? -7.290 4.469 3.393 1.00 94.50 84 ILE A N 1
ATOM 676 C CA . ILE A 1 84 ? -8.621 3.853 3.251 1.00 94.50 84 ILE A CA 1
ATOM 677 C C . ILE A 1 84 ? -8.925 2.947 4.449 1.00 94.50 84 ILE A C 1
ATOM 679 O O . ILE A 1 84 ? -9.997 3.066 5.050 1.00 94.50 84 ILE A O 1
ATOM 683 N N . PHE A 1 85 ? -7.982 2.082 4.834 1.00 93.75 85 PHE A N 1
ATOM 684 C CA . PHE A 1 85 ? -8.109 1.263 6.042 1.00 93.75 85 PHE A CA 1
ATOM 685 C C . PHE A 1 85 ? -8.306 2.133 7.295 1.00 93.75 85 PHE A C 1
ATOM 687 O O . PHE A 1 85 ? -9.252 1.921 8.059 1.00 93.75 85 PHE A O 1
ATOM 694 N N . TYR A 1 86 ? -7.459 3.149 7.477 1.00 92.38 86 TYR A N 1
ATOM 695 C CA . TYR A 1 86 ? -7.512 4.061 8.617 1.00 92.38 86 TYR A CA 1
ATOM 696 C C . TYR A 1 86 ? -8.865 4.774 8.708 1.00 92.38 86 TYR A C 1
ATOM 698 O O . TYR A 1 86 ? -9.461 4.841 9.782 1.00 92.38 86 TYR A O 1
ATOM 706 N N . THR A 1 87 ? -9.379 5.270 7.583 1.00 90.75 87 THR A N 1
ATOM 707 C CA . THR A 1 87 ? -10.679 5.936 7.495 1.00 90.75 87 THR A CA 1
ATOM 708 C C . THR A 1 87 ? -11.819 5.002 7.882 1.00 90.75 87 THR A C 1
ATOM 710 O O . THR A 1 87 ? -12.674 5.399 8.673 1.00 90.75 87 THR A O 1
ATOM 713 N N . PHE A 1 88 ? -11.833 3.764 7.380 1.00 88.19 88 PHE A N 1
ATOM 714 C CA . PHE A 1 88 ? -12.835 2.775 7.785 1.00 88.19 88 PHE A CA 1
ATOM 715 C C . PHE A 1 88 ? -12.788 2.525 9.292 1.00 88.19 88 PHE A C 1
ATOM 717 O O . PHE A 1 88 ? -13.818 2.588 9.963 1.00 88.19 88 PHE A O 1
ATOM 724 N N . TYR A 1 89 ? -11.588 2.335 9.834 1.00 85.62 89 TYR A N 1
ATOM 725 C CA . TYR A 1 89 ? -11.408 2.077 11.252 1.00 85.62 89 TYR A CA 1
ATOM 726 C C . TYR A 1 89 ? -11.859 3.254 12.135 1.00 85.62 89 TYR A C 1
ATOM 728 O O . TYR A 1 89 ? -12.680 3.075 13.035 1.00 85.62 89 TYR A O 1
ATOM 736 N N . TYR A 1 90 ? -11.349 4.462 11.878 1.00 82.00 90 TYR A N 1
ATOM 737 C CA . TYR A 1 90 ? -11.579 5.628 12.737 1.00 82.00 90 TYR A CA 1
ATOM 738 C C . TYR A 1 90 ? -12.922 6.315 12.502 1.00 82.00 90 TYR A C 1
ATOM 740 O O . TYR A 1 90 ? -13.566 6.712 13.470 1.00 82.00 90 TYR A O 1
ATOM 748 N N . LEU A 1 91 ? -13.345 6.493 11.246 1.00 78.19 91 LEU A N 1
ATOM 749 C CA . LEU A 1 91 ? -14.567 7.249 10.947 1.00 78.19 91 LEU A CA 1
ATOM 750 C C . LEU A 1 91 ? -15.821 6.384 11.037 1.00 78.19 91 LEU A C 1
ATOM 752 O O . LEU A 1 91 ? -16.870 6.884 11.431 1.00 78.19 91 LEU A O 1
ATOM 756 N N . LEU A 1 92 ? -15.729 5.097 10.684 1.00 82.38 92 LEU A N 1
ATOM 757 C CA . LEU A 1 92 ? -16.876 4.183 10.741 1.00 82.38 92 LEU A CA 1
ATOM 758 C C . LEU A 1 92 ? -16.896 3.339 12.021 1.00 82.38 92 LEU A C 1
ATOM 760 O O . LEU A 1 92 ? -17.842 2.577 12.224 1.00 82.38 92 LEU A O 1
ATOM 764 N N . GLY A 1 93 ? -15.873 3.471 12.874 1.00 82.06 93 GLY A N 1
ATOM 765 C CA . GLY A 1 93 ? -15.778 2.798 14.170 1.00 82.06 93 GLY A CA 1
ATOM 766 C C . GLY A 1 93 ? -15.707 1.274 14.075 1.00 82.06 93 GLY A C 1
ATOM 767 O O . GLY A 1 93 ? -16.028 0.588 15.045 1.00 82.06 93 GLY A O 1
ATOM 768 N N . LYS A 1 94 ? -15.344 0.732 12.907 1.00 82.75 94 LYS A N 1
ATOM 769 C CA . LYS A 1 94 ? -15.296 -0.709 12.664 1.00 82.75 94 LYS A CA 1
ATOM 770 C C . LYS A 1 94 ? -14.130 -1.078 11.746 1.00 82.75 94 LYS A C 1
ATOM 772 O O . LYS A 1 94 ? -13.899 -0.386 10.755 1.00 82.75 94 LYS A O 1
ATOM 777 N N . PRO A 1 95 ? -13.415 -2.177 12.027 1.00 82.00 95 PRO A N 1
ATOM 778 C CA . PRO A 1 95 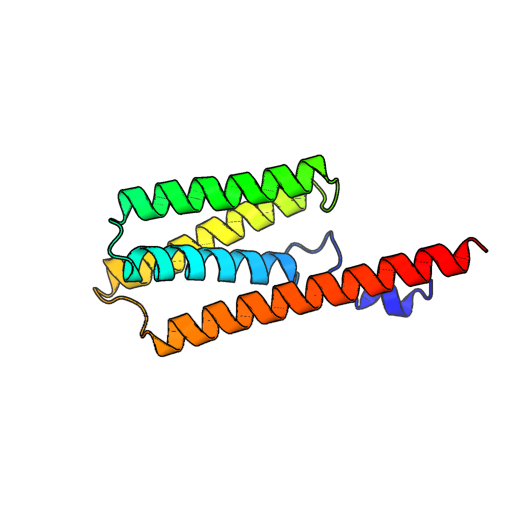? -12.479 -2.733 11.062 1.00 82.00 95 PRO A CA 1
ATOM 779 C C . PRO A 1 95 ? -13.223 -3.311 9.849 1.00 82.00 95 PRO A C 1
ATOM 781 O O . PRO A 1 95 ? -14.445 -3.502 9.876 1.00 82.00 95 PRO A O 1
ATOM 784 N N . PHE A 1 96 ? -12.481 -3.617 8.784 1.00 87.44 96 PHE A N 1
ATOM 785 C CA . PHE A 1 96 ? -13.012 -4.446 7.705 1.00 87.44 96 PHE A CA 1
ATOM 786 C C . PHE A 1 96 ? -13.409 -5.829 8.228 1.00 87.44 96 PHE A C 1
ATOM 788 O O . PHE A 1 96 ? -12.780 -6.376 9.134 1.00 87.44 96 PHE A O 1
ATOM 795 N N . ASP A 1 97 ? -14.452 -6.396 7.625 1.00 90.25 97 ASP A N 1
ATOM 796 C CA . ASP A 1 97 ? -14.828 -7.784 7.869 1.00 90.25 97 ASP A CA 1
ATOM 797 C C . ASP A 1 97 ? -13.662 -8.720 7.477 1.00 90.25 97 ASP A C 1
ATOM 799 O O . ASP A 1 97 ? -13.052 -8.502 6.424 1.00 90.25 97 ASP A O 1
ATOM 803 N N . PRO A 1 98 ? -13.334 -9.759 8.268 1.00 90.56 98 PRO A N 1
ATOM 804 C CA . PRO A 1 98 ? -12.234 -10.669 7.950 1.00 90.56 98 PRO A CA 1
ATOM 805 C C . PRO A 1 98 ? -12.321 -11.314 6.560 1.00 90.56 98 PRO A C 1
ATOM 807 O O . PRO A 1 98 ? -11.286 -11.532 5.933 1.00 90.56 98 PRO A O 1
ATOM 810 N N . ILE A 1 99 ? -13.526 -11.585 6.042 1.00 94.25 99 ILE A N 1
ATOM 811 C CA . ILE A 1 99 ? -13.713 -12.108 4.680 1.00 94.25 99 ILE A CA 1
ATOM 812 C C . ILE A 1 99 ? -13.319 -11.048 3.648 1.00 94.25 99 ILE A C 1
ATOM 814 O O . ILE A 1 99 ? -12.676 -11.370 2.652 1.00 94.25 99 ILE A O 1
ATOM 818 N N . VAL A 1 100 ? -13.654 -9.779 3.890 1.00 92.56 100 VAL A N 1
ATOM 819 C CA . VAL A 1 100 ? -13.242 -8.666 3.019 1.00 92.56 100 VAL A CA 1
ATOM 820 C C . VAL A 1 100 ? -11.722 -8.520 3.027 1.00 92.56 100 VAL A C 1
ATOM 822 O O . VAL A 1 100 ? -11.123 -8.426 1.958 1.00 92.56 100 VAL A O 1
ATOM 825 N N . VAL A 1 101 ? -11.087 -8.580 4.203 1.00 93.62 101 VAL A N 1
ATOM 826 C CA . VAL A 1 101 ? -9.619 -8.558 4.316 1.00 93.62 101 VAL A CA 1
ATOM 827 C C . VAL A 1 101 ? -9.002 -9.729 3.553 1.00 93.62 101 VAL A C 1
ATOM 829 O O . VAL A 1 101 ? -8.074 -9.525 2.776 1.00 93.62 101 VAL A O 1
ATOM 832 N N . PHE A 1 102 ? -9.546 -10.939 3.707 1.00 94.69 102 PHE A N 1
ATOM 833 C CA . PHE A 1 102 ? -9.080 -12.115 2.976 1.00 94.69 102 PHE A CA 1
ATOM 834 C C . PHE A 1 102 ? -9.178 -11.931 1.456 1.00 94.69 102 PHE A C 1
ATOM 836 O O . PHE A 1 102 ? -8.224 -12.238 0.750 1.00 94.69 102 PHE A O 1
ATOM 843 N N . ILE A 1 103 ? -10.289 -11.392 0.946 1.00 96.81 103 ILE A N 1
ATOM 844 C CA . ILE A 1 103 ? -10.468 -11.126 -0.490 1.00 96.81 103 ILE A CA 1
ATOM 845 C C . ILE A 1 103 ? -9.458 -10.088 -0.993 1.00 96.81 103 ILE A C 1
ATOM 847 O O . ILE A 1 103 ? -8.896 -10.268 -2.073 1.00 96.81 103 ILE A O 1
ATOM 851 N N . ILE A 1 104 ? -9.210 -9.022 -0.228 1.00 95.81 104 ILE A N 1
ATOM 852 C CA . ILE A 1 104 ? -8.241 -7.973 -0.581 1.00 95.81 104 ILE A CA 1
ATOM 853 C C . ILE A 1 104 ? -6.827 -8.556 -0.644 1.00 95.81 104 ILE A C 1
ATOM 855 O O . ILE A 1 104 ? -6.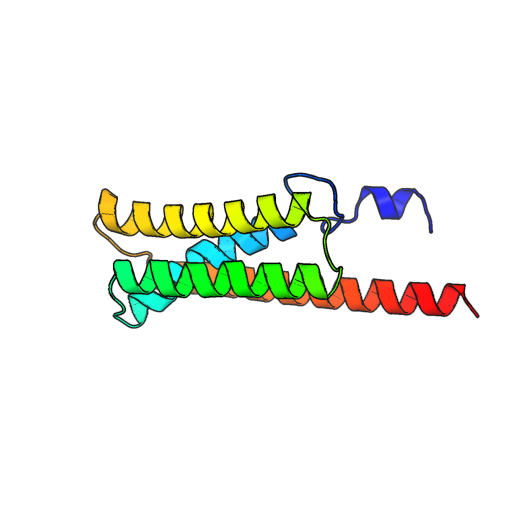158 -8.409 -1.665 1.00 95.81 104 ILE A O 1
ATOM 859 N N . VAL A 1 105 ? -6.412 -9.289 0.393 1.00 95.75 105 VAL A N 1
ATOM 860 C CA . VAL A 1 105 ? -5.095 -9.942 0.450 1.00 95.75 105 VAL A CA 1
ATOM 861 C C . VAL A 1 105 ? -4.948 -10.971 -0.670 1.00 95.75 105 VAL A C 1
ATOM 863 O O . VAL A 1 105 ? -3.916 -11.023 -1.330 1.00 95.75 105 VAL A O 1
ATOM 866 N N . LEU A 1 106 ? -5.984 -11.771 -0.934 1.00 96.62 106 LEU A N 1
ATOM 867 C CA . LEU A 1 106 ? -5.967 -12.741 -2.025 1.00 96.62 106 LEU A CA 1
ATOM 868 C C . LEU A 1 106 ? -5.836 -12.050 -3.387 1.00 96.62 106 LEU A C 1
ATOM 870 O O . LEU A 1 106 ? -5.089 -12.523 -4.238 1.00 96.62 106 LEU A O 1
ATOM 874 N N . SER A 1 107 ? -6.533 -10.931 -3.589 1.00 96.25 107 SER A N 1
ATOM 875 C CA . SER A 1 107 ? -6.454 -10.153 -4.830 1.00 96.25 107 SER A CA 1
ATOM 876 C C . SER A 1 107 ? -5.055 -9.573 -5.033 1.00 96.25 107 SER A C 1
ATOM 878 O O . SER A 1 107 ? -4.507 -9.712 -6.121 1.00 96.25 107 SER A O 1
ATOM 880 N N . PHE A 1 108 ? -4.464 -9.005 -3.977 1.00 95.00 108 PHE A N 1
ATOM 881 C CA . PHE A 1 108 ? -3.074 -8.543 -3.961 1.00 95.00 108 PHE A CA 1
ATOM 882 C C . PHE A 1 108 ? -2.105 -9.669 -4.359 1.00 95.00 108 PHE A C 1
ATOM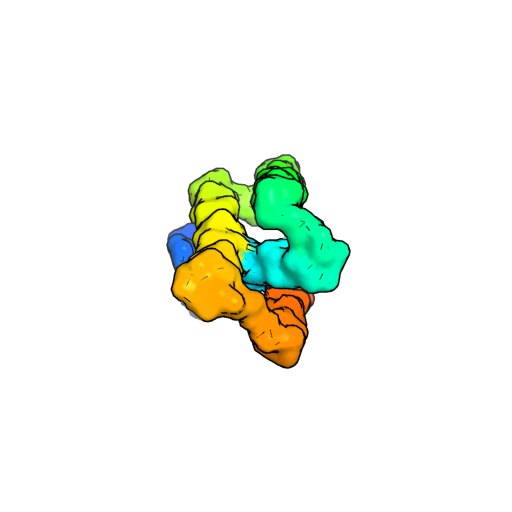 884 O O . PHE A 1 108 ? -1.384 -9.553 -5.342 1.00 95.00 108 PHE A O 1
ATOM 891 N N . VAL A 1 109 ? -2.173 -10.826 -3.692 1.00 94.38 109 VAL A N 1
ATOM 892 C CA . VAL A 1 109 ? -1.292 -11.973 -3.987 1.00 94.38 109 VAL A CA 1
ATOM 893 C C . VAL A 1 109 ? -1.469 -12.500 -5.418 1.00 94.38 109 VAL A C 1
ATOM 895 O O . VAL A 1 109 ? -0.498 -12.913 -6.053 1.00 94.38 109 VAL A O 1
ATOM 898 N N . ILE A 1 110 ? -2.696 -12.510 -5.946 1.00 95.56 110 ILE A N 1
ATOM 899 C CA . ILE A 1 110 ? -2.954 -12.918 -7.335 1.00 95.56 110 ILE A CA 1
ATOM 900 C C . ILE A 1 110 ? -2.320 -11.931 -8.321 1.00 95.56 110 ILE A C 1
ATOM 902 O O . ILE A 1 110 ? -1.765 -12.369 -9.331 1.00 95.56 110 ILE A O 1
ATOM 906 N N . LEU A 1 111 ? -2.405 -10.627 -8.048 1.00 93.00 111 LEU A N 1
ATOM 907 C CA . LEU A 1 111 ? -1.807 -9.596 -8.893 1.00 93.00 111 LEU A CA 1
ATOM 908 C C . LEU A 1 111 ? -0.280 -9.678 -8.874 1.00 93.00 111 LEU A C 1
ATOM 910 O O . LEU A 1 111 ? 0.303 -9.764 -9.950 1.00 93.00 111 LEU A O 1
ATOM 914 N N . GLU A 1 112 ? 0.338 -9.799 -7.700 1.00 89.69 112 GLU A N 1
ATOM 915 C CA . GLU A 1 112 ? 1.777 -10.074 -7.538 1.00 89.69 112 GLU A CA 1
ATOM 916 C C . GLU A 1 112 ? 2.223 -11.315 -8.328 1.00 89.69 112 GLU A C 1
ATOM 918 O O . GLU A 1 112 ? 3.186 -11.306 -9.094 1.00 89.69 112 GLU A O 1
ATOM 923 N N . GLY A 1 113 ? 1.477 -12.417 -8.206 1.00 90.25 113 GLY A N 1
ATOM 924 C CA . GLY A 1 113 ? 1.783 -13.643 -8.942 1.00 90.25 113 GLY A CA 1
ATOM 925 C C . GLY A 1 113 ? 1.670 -13.474 -10.461 1.00 90.25 113 GLY A C 1
ATOM 926 O O . GLY A 1 113 ? 2.440 -14.077 -11.218 1.00 90.25 113 GLY A O 1
ATOM 927 N N . TRP A 1 114 ? 0.719 -12.660 -10.924 1.00 90.44 114 TRP A N 1
ATOM 928 C CA . TRP A 1 114 ? 0.560 -12.353 -12.341 1.00 90.44 114 TRP A CA 1
ATOM 929 C C . TRP A 1 114 ? 1.692 -11.446 -12.840 1.00 90.44 114 TRP A C 1
ATOM 931 O O . TRP A 1 114 ? 2.281 -11.755 -13.879 1.00 90.44 114 TRP A O 1
ATOM 941 N N . GLU A 1 115 ? 2.047 -10.398 -12.101 1.00 86.25 115 GLU A N 1
ATOM 942 C CA . GLU A 1 115 ? 3.197 -9.528 -12.378 1.00 86.25 115 GLU A CA 1
ATOM 943 C C . GLU A 1 115 ? 4.443 -10.382 -12.622 1.00 86.25 115 GLU A C 1
ATOM 945 O O . GLU A 1 115 ? 4.953 -10.431 -13.752 1.00 86.25 115 GLU A O 1
ATOM 950 N N . PHE A 1 116 ? 4.798 -11.206 -11.634 1.00 86.06 116 PHE A N 1
ATOM 951 C CA . PHE A 1 116 ? 5.964 -12.072 -11.689 1.00 86.06 116 PHE A CA 1
ATOM 952 C C . PHE A 1 116 ? 5.917 -13.025 -12.889 1.00 86.06 116 PHE A C 1
ATOM 954 O O . PHE A 1 116 ? 6.907 -13.210 -13.607 1.00 86.06 116 PHE A O 1
ATOM 961 N N . TYR A 1 117 ? 4.754 -13.627 -13.161 1.00 87.94 117 TYR A N 1
ATOM 962 C CA . TYR A 1 117 ? 4.573 -14.493 -14.324 1.00 87.94 117 TYR A CA 1
ATOM 963 C C . TYR A 1 117 ? 4.799 -13.739 -15.642 1.00 87.94 117 TYR A C 1
ATOM 965 O O . TYR A 1 117 ? 5.512 -14.238 -16.520 1.00 87.94 117 TYR A O 1
ATOM 973 N N . THR A 1 118 ? 4.241 -12.533 -15.791 1.00 84.81 118 THR A N 1
ATOM 974 C CA . THR A 1 118 ? 4.433 -11.725 -17.004 1.00 84.81 118 THR A CA 1
ATOM 975 C C . THR A 1 118 ? 5.878 -11.276 -17.172 1.00 84.81 118 THR A C 1
ATOM 977 O O . THR A 1 118 ? 6.410 -11.363 -18.281 1.00 84.81 118 THR A O 1
ATOM 980 N N . TRP A 1 119 ? 6.549 -10.891 -16.086 1.00 81.75 119 TRP A N 1
ATOM 981 C CA . TRP A 1 119 ? 7.960 -10.527 -16.098 1.00 81.75 119 TRP A CA 1
ATOM 982 C C . TRP A 1 119 ? 8.827 -11.688 -16.596 1.00 81.75 119 TRP A C 1
ATOM 984 O O . TRP A 1 119 ? 9.637 -11.523 -17.513 1.00 81.75 119 TRP A O 1
ATOM 994 N N . ARG A 1 120 ? 8.586 -12.908 -16.096 1.00 84.75 120 ARG A N 1
ATOM 995 C CA . ARG A 1 120 ? 9.298 -14.118 -16.548 1.00 84.75 120 ARG A CA 1
ATOM 996 C C . ARG A 1 120 ? 9.119 -14.391 -18.040 1.00 84.75 120 ARG A C 1
ATOM 998 O O . ARG A 1 120 ? 10.065 -14.851 -18.683 1.00 84.75 120 ARG A O 1
ATOM 1005 N N . LEU A 1 121 ? 7.932 -14.138 -18.591 1.00 84.06 121 LEU A N 1
ATOM 1006 C CA . LEU A 1 121 ? 7.691 -14.271 -20.029 1.00 84.06 121 LEU A CA 1
ATOM 1007 C C . LEU A 1 121 ? 8.474 -13.218 -20.830 1.00 84.06 121 LEU A C 1
ATOM 1009 O O . LEU A 1 121 ? 9.147 -13.579 -21.794 1.00 84.06 121 LEU A O 1
ATOM 1013 N N . ARG A 1 122 ? 8.472 -11.950 -20.391 1.00 79.81 122 ARG A N 1
ATOM 1014 C CA . ARG A 1 122 ? 9.221 -10.855 -21.043 1.00 79.81 122 ARG A CA 1
ATOM 1015 C C . ARG A 1 122 ? 10.728 -11.128 -21.097 1.00 79.81 122 ARG A C 1
ATOM 1017 O O . ARG A 1 122 ? 11.366 -10.896 -22.127 1.00 79.81 122 ARG A O 1
ATOM 1024 N N . VAL A 1 123 ? 11.296 -11.671 -20.019 1.00 78.75 123 VAL A N 1
ATOM 1025 C CA . VAL A 1 123 ? 12.723 -12.032 -19.960 1.00 78.75 123 VAL A CA 1
ATOM 1026 C C . VAL A 1 123 ? 13.063 -13.151 -20.953 1.00 78.75 123 VAL A C 1
ATOM 1028 O O . VAL A 1 123 ? 14.049 -13.037 -21.682 1.00 78.75 123 VAL A O 1
ATOM 1031 N N . LYS A 1 124 ? 12.243 -14.210 -21.033 1.00 76.56 124 LYS A N 1
ATOM 1032 C CA . LYS A 1 124 ? 12.467 -15.326 -21.972 1.00 76.56 124 LYS A CA 1
ATOM 1033 C C . LYS A 1 124 ? 12.401 -14.884 -23.434 1.00 76.56 124 LYS A C 1
ATOM 1035 O O . LYS A 1 124 ? 13.285 -15.243 -24.210 1.00 76.56 124 LYS A O 1
ATOM 1040 N N . ASP A 1 125 ? 11.395 -14.090 -23.794 1.00 75.12 125 ASP A N 1
ATOM 1041 C CA . ASP A 1 125 ? 11.227 -13.578 -25.160 1.00 75.12 125 ASP A CA 1
ATOM 1042 C C . ASP A 1 125 ? 12.433 -12.719 -25.587 1.00 75.12 125 ASP A C 1
ATOM 1044 O O . ASP A 1 125 ? 12.897 -12.800 -26.725 1.00 75.12 125 ASP A O 1
ATOM 1048 N N . SER A 1 126 ? 12.992 -11.934 -24.660 1.00 69.44 126 SER A N 1
ATOM 1049 C CA . SER A 1 126 ? 14.152 -11.069 -24.917 1.00 69.44 126 SER A CA 1
ATOM 1050 C C . SER A 1 126 ? 15.435 -11.861 -25.201 1.00 69.44 126 SER A C 1
ATOM 1052 O O . SER A 1 126 ? 16.224 -11.461 -26.053 1.00 69.44 126 SER A O 1
ATOM 1054 N N . GLN A 1 127 ? 15.628 -13.006 -24.535 1.00 70.62 127 GLN A N 1
ATOM 1055 C CA . GLN A 1 127 ? 16.772 -13.900 -24.765 1.00 70.62 127 GLN A CA 1
ATOM 1056 C C . GLN A 1 127 ? 16.673 -14.654 -26.099 1.00 70.62 127 GLN A C 1
ATOM 1058 O O . GLN A 1 127 ? 17.689 -14.909 -26.738 1.00 70.62 127 GLN A O 1
ATOM 1063 N N . GLN A 1 128 ? 15.459 -14.994 -26.546 1.00 64.25 128 GLN A N 1
ATOM 1064 C CA . GLN A 1 128 ? 15.243 -15.661 -27.836 1.00 64.25 128 GLN A CA 1
ATOM 1065 C C . GLN A 1 128 ? 15.484 -14.744 -29.040 1.00 64.25 128 GLN A C 1
ATOM 1067 O O . GLN A 1 128 ? 15.805 -15.238 -30.110 1.00 64.25 128 GLN A O 1
ATOM 1072 N N . LEU A 1 129 ? 15.340 -13.426 -28.881 1.00 58.75 129 LEU A N 1
ATOM 1073 C CA . LEU A 1 129 ? 15.593 -12.447 -29.946 1.00 58.75 129 LEU A CA 1
ATOM 1074 C C . LEU A 1 129 ? 17.082 -12.098 -30.121 1.00 58.75 129 LEU A C 1
ATOM 1076 O O . LEU A 1 129 ? 17.426 -11.395 -31.070 1.00 58.75 129 LEU A O 1
ATOM 1080 N N . GLN A 1 130 ? 17.945 -12.534 -29.198 1.00 55.22 130 GLN A N 1
ATOM 1081 C CA . GLN A 1 130 ? 19.393 -12.288 -29.221 1.00 55.22 130 GLN A CA 1
ATOM 1082 C C . GLN A 1 130 ? 20.214 -13.478 -29.755 1.00 55.22 130 GLN A C 1
ATOM 1084 O O . GLN A 1 130 ? 21.420 -13.322 -29.944 1.00 55.22 130 GLN A O 1
ATOM 1089 N N . ASN A 1 131 ? 19.575 -14.626 -30.013 1.00 50.50 131 ASN A N 1
ATOM 1090 C CA . ASN A 1 131 ? 20.164 -15.827 -30.621 1.00 50.50 131 ASN A CA 1
ATOM 1091 C C . ASN A 1 131 ? 19.591 -16.055 -32.024 1.00 50.50 131 ASN A C 1
ATOM 1093 O O . ASN A 1 131 ? 20.318 -16.638 -32.856 1.00 50.50 131 ASN A O 1
#

Radius of gyration: 16.85 Å; chains: 1; bounding box: 37×25×50 Å

Foldseek 3Di:
DDPVVQVPDLVDADDLDGLLLVLLLLLLQLQLQVCVVVVHDNVVSVVVLLCVLVVVLVVCVVVVVHDPVSSVSSSVSSPVSVVVQVCCCPVVVDGDDVVVSVVSVVVSVVSVVVVVVVVVVVVVVVVVVVD

Sequence (131 aa):
MDKKKMKKDLWMEGRWIDFWTINHLLSGISAGSLLYLMGISLGWSFFISSVLFLGWEIIEFVSKIESPINQIVDLVADFLGYGIFYTFYYLLGKPFDPIVVFIIVLSFVILEGWEFYTWRLRVKDSQQLQN

Organism: NCBI:txid1802760